Protein AF-A0AB36XWR9-F1 (afdb_monomer_lite)

pLDDT: mean 74.61, std 16.94, range [35.97, 94.62]

Radius of gyration: 29.29 Å; chains: 1; bounding box: 62×68×101 Å

Structure (mmCIF, N/CA/C/O backbone):
data_AF-A0AB36XWR9-F1
#
_entry.id   AF-A0AB36XWR9-F1
#
loop_
_atom_site.group_PDB
_atom_site.id
_atom_site.type_symbol
_atom_site.label_atom_id
_atom_site.label_alt_id
_atom_site.label_comp_id
_atom_site.label_asym_id
_atom_site.label_entity_id
_atom_site.label_seq_id
_atom_site.pdbx_PDB_ins_code
_atom_site.Cartn_x
_atom_site.Cartn_y
_atom_site.Cartn_z
_atom_site.occupancy
_atom_site.B_iso_or_equiv
_atom_site.auth_seq_id
_atom_site.auth_comp_id
_atom_site.auth_asym_id
_atom_site.auth_atom_id
_atom_site.pdbx_PDB_model_num
ATOM 1 N N . THR A 1 1 ? 46.058 -3.842 -63.527 1.00 47.94 1 THR A N 1
ATOM 2 C CA . THR A 1 1 ? 44.977 -2.937 -63.085 1.00 47.94 1 THR A CA 1
ATOM 3 C C . THR A 1 1 ? 45.090 -2.768 -61.581 1.00 47.94 1 THR A C 1
ATOM 5 O O . THR A 1 1 ? 44.970 -3.768 -60.885 1.00 47.94 1 THR A O 1
ATOM 8 N N . PRO A 1 2 ? 45.433 -1.580 -61.053 1.00 59.03 2 PRO A N 1
ATOM 9 C CA . PRO A 1 2 ? 45.485 -1.382 -59.608 1.00 59.03 2 PRO A CA 1
ATOM 10 C C . PRO A 1 2 ? 44.060 -1.280 -59.054 1.00 59.03 2 PRO A C 1
ATOM 12 O O . PRO A 1 2 ? 43.258 -0.471 -59.517 1.00 59.03 2 PRO A O 1
ATOM 15 N N . THR A 1 3 ? 43.743 -2.125 -58.079 1.00 62.38 3 THR A N 1
ATOM 16 C CA . THR A 1 3 ? 42.488 -2.066 -57.328 1.00 62.38 3 THR A CA 1
ATOM 17 C C . THR A 1 3 ? 42.570 -0.881 -56.374 1.00 62.38 3 THR A C 1
ATOM 19 O O . THR A 1 3 ? 43.286 -0.933 -55.376 1.00 62.38 3 THR A O 1
ATOM 22 N N . ILE A 1 4 ? 41.877 0.211 -56.699 1.00 61.88 4 ILE A N 1
ATOM 23 C CA . ILE A 1 4 ? 41.695 1.330 -55.775 1.00 61.88 4 ILE A CA 1
ATOM 24 C C . ILE A 1 4 ? 40.783 0.833 -54.656 1.00 61.88 4 ILE A C 1
ATOM 26 O O . ILE A 1 4 ? 39.598 0.588 -54.870 1.00 61.88 4 ILE A O 1
ATOM 30 N N . ILE A 1 5 ? 41.353 0.644 -53.468 1.00 66.31 5 ILE A N 1
ATOM 31 C CA . ILE A 1 5 ? 40.582 0.439 -52.246 1.00 66.31 5 ILE A CA 1
ATOM 32 C C . ILE A 1 5 ? 40.062 1.822 -51.857 1.00 66.31 5 ILE A C 1
ATOM 34 O O . ILE A 1 5 ? 40.798 2.639 -51.308 1.00 66.31 5 ILE A O 1
ATOM 38 N N . THR A 1 6 ? 38.816 2.119 -52.216 1.00 66.69 6 THR A N 1
ATOM 39 C CA . THR A 1 6 ? 38.118 3.320 -51.756 1.00 66.69 6 THR A CA 1
ATOM 40 C C . THR A 1 6 ? 38.043 3.259 -50.232 1.00 66.69 6 THR A C 1
ATOM 42 O O . THR A 1 6 ? 37.497 2.302 -49.678 1.00 66.69 6 THR A O 1
ATOM 45 N N . ALA A 1 7 ? 38.639 4.239 -49.549 1.00 65.38 7 ALA A N 1
ATOM 46 C CA . ALA A 1 7 ? 38.512 4.359 -48.103 1.00 65.38 7 ALA A CA 1
ATOM 47 C C . ALA A 1 7 ? 37.014 4.474 -47.751 1.00 65.38 7 ALA A C 1
ATOM 49 O O . ALA A 1 7 ? 36.293 5.195 -48.443 1.00 65.38 7 ALA A O 1
ATOM 50 N N . PRO A 1 8 ? 36.518 3.734 -46.746 1.00 66.81 8 PRO A N 1
ATOM 51 C CA . PRO A 1 8 ? 35.103 3.754 -46.395 1.00 66.81 8 PRO A CA 1
ATOM 52 C C . PRO A 1 8 ? 34.665 5.168 -45.990 1.00 66.81 8 PRO A C 1
ATOM 54 O O . PRO A 1 8 ? 35.323 5.802 -45.170 1.00 66.81 8 PRO A O 1
ATOM 57 N N . ASP A 1 9 ? 33.551 5.641 -46.559 1.00 71.44 9 ASP A N 1
ATOM 58 C CA . ASP A 1 9 ? 32.941 6.935 -46.241 1.00 71.44 9 ASP A CA 1
ATOM 59 C C . ASP A 1 9 ? 32.709 7.085 -44.728 1.00 71.44 9 ASP A C 1
ATOM 61 O O . ASP A 1 9 ? 31.915 6.354 -44.125 1.00 71.44 9 ASP A O 1
ATOM 65 N N . ASP A 1 10 ? 33.374 8.068 -44.122 1.00 74.69 10 ASP A N 1
ATOM 66 C CA . ASP A 1 10 ? 33.345 8.372 -42.682 1.00 74.69 10 ASP A CA 1
ATOM 67 C C . ASP A 1 10 ? 31.905 8.585 -42.164 1.00 74.69 10 ASP A C 1
ATOM 69 O O . ASP A 1 10 ? 31.503 8.098 -41.107 1.00 74.69 10 ASP A O 1
ATOM 73 N N . SER A 1 11 ? 31.043 9.193 -42.988 1.00 75.62 11 SER A N 1
ATOM 74 C CA . SER A 1 11 ? 29.620 9.392 -42.678 1.00 75.62 11 SER A CA 1
ATOM 75 C C . SER A 1 11 ? 28.846 8.078 -42.519 1.00 75.62 11 SER A C 1
ATOM 77 O O . SER A 1 11 ? 27.949 7.974 -41.680 1.00 75.62 11 SER A O 1
ATOM 79 N N . ARG A 1 12 ? 29.192 7.053 -43.307 1.00 79.94 12 ARG A N 1
ATOM 80 C CA . ARG A 1 12 ? 28.568 5.726 -43.227 1.00 79.94 12 ARG A CA 1
ATOM 81 C C . ARG A 1 12 ? 29.041 4.976 -41.986 1.00 79.94 12 ARG A C 1
ATOM 83 O O . ARG A 1 12 ? 28.242 4.285 -41.353 1.00 79.94 12 ARG A O 1
ATOM 90 N N . LEU A 1 13 ? 30.313 5.144 -41.624 1.00 81.38 13 LEU A N 1
ATOM 91 C CA . LEU A 1 13 ? 30.885 4.607 -40.391 1.00 81.38 13 LEU A CA 1
ATOM 92 C C . LEU A 1 13 ? 30.220 5.232 -39.159 1.00 81.38 13 LEU A C 1
ATOM 94 O O . LEU A 1 13 ? 29.848 4.500 -38.246 1.00 81.38 13 LEU A O 1
ATOM 98 N N . TRP A 1 14 ? 29.983 6.545 -39.162 1.00 85.19 14 TRP A N 1
ATOM 99 C CA . TRP A 1 14 ? 29.328 7.246 -38.054 1.00 85.19 14 TRP A CA 1
ATOM 100 C C . TRP A 1 14 ? 27.869 6.813 -37.848 1.00 85.19 14 TRP A C 1
ATOM 102 O O . TRP A 1 14 ? 27.460 6.526 -36.724 1.00 85.19 14 TRP A O 1
ATOM 112 N N . LEU A 1 15 ? 27.090 6.669 -38.928 1.00 88.00 15 LEU A N 1
ATOM 113 C CA . LEU A 1 15 ? 25.717 6.146 -38.856 1.00 88.00 15 LEU A CA 1
ATOM 114 C C . LEU A 1 15 ? 25.673 4.707 -38.329 1.00 88.00 15 LEU A C 1
ATOM 116 O O . LEU A 1 15 ? 24.785 4.341 -37.552 1.00 88.00 15 LEU A O 1
ATOM 120 N N . TRP A 1 16 ? 26.640 3.886 -38.737 1.00 86.50 16 TRP A N 1
ATOM 121 C CA . TRP A 1 16 ? 26.754 2.510 -38.269 1.00 86.50 16 TRP A CA 1
ATOM 122 C C . TRP A 1 16 ? 27.162 2.444 -36.791 1.00 86.50 16 TRP A C 1
ATOM 124 O O . TRP A 1 16 ? 26.571 1.683 -36.024 1.00 86.50 16 TRP A O 1
ATOM 134 N N . GLN A 1 17 ? 28.091 3.297 -36.353 1.00 88.19 17 GLN A N 1
ATOM 135 C CA . GLN A 1 17 ? 28.461 3.438 -34.942 1.00 88.19 17 GLN A CA 1
ATOM 136 C C . GLN A 1 17 ? 27.277 3.899 -34.089 1.00 88.19 17 GLN A C 1
ATOM 138 O O . GLN A 1 17 ? 27.014 3.293 -33.052 1.00 88.19 17 GLN A O 1
ATOM 143 N N . LEU A 1 18 ? 26.518 4.901 -34.545 1.00 92.44 18 LEU A N 1
ATOM 144 C CA . LEU A 1 18 ? 25.321 5.384 -33.853 1.00 92.44 18 LEU A CA 1
ATOM 145 C C . LEU A 1 18 ? 24.276 4.270 -33.714 1.00 92.44 18 LEU A C 1
ATOM 147 O O . LEU A 1 18 ? 23.735 4.056 -32.632 1.00 92.44 18 LEU A O 1
ATOM 151 N N . SER A 1 19 ? 24.034 3.518 -34.791 1.00 90.06 19 SER A N 1
ATOM 152 C CA . SER A 1 19 ? 23.089 2.395 -34.789 1.00 90.06 19 SER A CA 1
ATOM 153 C C . SER A 1 19 ? 23.512 1.307 -33.802 1.00 90.06 19 SER A C 1
ATOM 155 O O . SER A 1 19 ? 22.686 0.794 -33.050 1.00 90.06 19 SER A O 1
ATOM 157 N N . THR A 1 20 ? 24.808 0.990 -33.761 1.00 93.69 20 THR A N 1
ATOM 158 C CA . THR A 1 20 ? 25.363 -0.021 -32.851 1.00 93.69 20 THR A CA 1
ATOM 159 C C . THR A 1 20 ? 25.323 0.454 -31.397 1.00 93.69 20 THR A C 1
ATOM 161 O O . THR A 1 20 ? 25.019 -0.335 -30.506 1.00 93.69 20 THR A O 1
ATOM 164 N N . LEU A 1 21 ? 25.556 1.747 -31.150 1.00 93.62 21 LEU A N 1
ATOM 165 C CA . LEU A 1 21 ? 25.458 2.360 -29.826 1.00 93.62 21 LEU A CA 1
ATOM 166 C C . LEU A 1 21 ? 24.014 2.375 -29.316 1.00 93.62 21 LEU A C 1
ATOM 168 O O . LEU A 1 21 ? 23.768 1.980 -28.180 1.00 93.62 21 LEU A O 1
ATOM 172 N N . ILE A 1 22 ? 23.053 2.762 -30.160 1.00 94.19 22 ILE A N 1
ATOM 173 C CA . ILE A 1 22 ? 21.625 2.714 -29.822 1.00 94.19 22 ILE A CA 1
ATOM 174 C C . ILE A 1 22 ? 21.218 1.272 -29.517 1.00 94.19 22 ILE A C 1
ATOM 176 O O . ILE A 1 22 ? 20.645 1.017 -28.462 1.00 94.19 22 ILE A O 1
ATOM 180 N N . LEU A 1 23 ? 21.579 0.319 -30.382 1.00 92.50 23 LEU A N 1
ATOM 181 C CA . LEU A 1 23 ? 21.281 -1.100 -30.182 1.00 92.50 23 LEU A CA 1
ATOM 182 C C . LEU A 1 23 ? 21.880 -1.633 -28.871 1.00 92.50 23 LEU A C 1
ATOM 184 O O . LEU A 1 23 ? 21.202 -2.341 -28.121 1.00 92.50 23 LEU A O 1
ATOM 188 N N . ALA A 1 24 ? 23.129 -1.268 -28.568 1.00 93.50 24 ALA A N 1
ATOM 189 C CA . ALA A 1 24 ? 23.792 -1.620 -27.319 1.00 93.50 24 ALA A CA 1
ATOM 190 C C . ALA A 1 24 ? 23.078 -1.004 -26.107 1.00 93.50 24 ALA A C 1
ATOM 192 O O . ALA A 1 24 ? 22.806 -1.717 -25.142 1.00 93.50 24 ALA A O 1
ATOM 193 N N . CYS A 1 25 ? 22.703 0.278 -26.166 1.00 94.62 25 CYS A N 1
ATOM 194 C CA . CYS A 1 25 ? 21.942 0.947 -25.112 1.00 94.62 25 CYS A CA 1
ATOM 195 C C . CYS A 1 25 ? 20.579 0.290 -24.885 1.00 94.62 25 CYS A C 1
ATOM 197 O O . CYS A 1 25 ? 20.232 -0.001 -23.743 1.00 94.62 25 CYS A O 1
ATOM 199 N N . THR A 1 26 ? 19.809 0.008 -25.937 1.00 92.62 26 THR A N 1
ATOM 200 C CA . THR A 1 26 ? 18.494 -0.633 -25.803 1.00 92.62 26 THR A CA 1
ATOM 201 C C . THR A 1 26 ? 18.620 -2.053 -25.256 1.00 92.62 26 THR A C 1
ATOM 203 O O . THR A 1 26 ? 17.814 -2.458 -24.423 1.00 92.62 26 THR A O 1
ATOM 206 N N . THR A 1 27 ? 19.661 -2.789 -25.654 1.00 92.94 27 THR A N 1
ATOM 207 C CA . THR A 1 27 ? 19.943 -4.133 -25.128 1.00 92.94 27 THR A CA 1
ATOM 208 C C . THR A 1 27 ? 20.344 -4.077 -23.657 1.00 92.94 27 THR A C 1
ATOM 210 O O . THR A 1 27 ? 19.824 -4.852 -22.863 1.00 92.94 27 THR A O 1
ATOM 213 N N . LEU A 1 28 ? 21.206 -3.136 -23.260 1.00 92.44 28 LEU A N 1
ATOM 214 C CA . LEU A 1 28 ? 21.585 -2.912 -21.861 1.00 92.44 28 LEU A CA 1
ATOM 215 C C . LEU A 1 28 ? 20.396 -2.475 -21.005 1.00 92.44 28 LEU A C 1
ATOM 217 O O . LEU A 1 28 ? 20.271 -2.936 -19.877 1.00 92.44 28 LEU A O 1
ATOM 221 N N . LEU A 1 29 ? 19.508 -1.627 -21.528 1.00 91.00 29 LEU A N 1
ATOM 222 C CA . LEU A 1 29 ? 18.281 -1.226 -20.841 1.00 91.00 29 LEU A CA 1
ATOM 223 C C . LEU A 1 29 ? 17.315 -2.402 -20.709 1.00 91.00 29 LEU A C 1
ATOM 225 O O . LEU A 1 29 ? 16.819 -2.654 -19.618 1.00 91.00 29 LEU A O 1
ATOM 229 N N . GLY A 1 30 ? 17.082 -3.153 -21.786 1.00 89.88 30 GLY A N 1
ATOM 230 C CA . GLY A 1 30 ? 16.238 -4.345 -21.768 1.00 89.88 30 GLY A CA 1
ATOM 231 C C . GLY A 1 30 ? 16.780 -5.407 -20.815 1.00 89.88 30 GLY A C 1
ATOM 232 O O . GLY A 1 30 ? 16.037 -5.927 -19.988 1.00 89.88 30 GLY A O 1
ATOM 233 N N . PHE A 1 31 ? 18.086 -5.667 -20.858 1.00 91.38 31 PHE A N 1
ATOM 234 C CA . PHE A 1 31 ? 18.763 -6.579 -19.945 1.00 91.38 31 PHE A CA 1
ATOM 235 C C . PHE A 1 31 ? 18.767 -6.044 -18.516 1.00 91.38 31 PHE A C 1
ATOM 237 O O . PHE A 1 31 ? 18.523 -6.811 -17.603 1.00 91.38 31 PHE A O 1
ATOM 244 N N . GLY A 1 32 ? 18.974 -4.747 -18.300 1.00 88.56 32 GLY A N 1
ATOM 245 C CA . GLY A 1 32 ? 18.930 -4.112 -16.984 1.00 88.56 32 GLY A CA 1
ATOM 246 C C . GLY A 1 32 ? 17.535 -4.154 -16.366 1.00 88.56 32 GLY A C 1
ATOM 247 O O . GLY A 1 32 ? 17.401 -4.465 -15.187 1.00 88.56 32 GLY A O 1
ATOM 248 N N . LEU A 1 33 ? 16.487 -3.923 -17.158 1.00 87.38 33 LEU A N 1
ATOM 249 C CA . LEU A 1 33 ? 15.094 -4.069 -16.738 1.00 87.38 33 LEU A CA 1
ATOM 250 C C . LEU A 1 33 ? 14.726 -5.534 -16.508 1.00 87.38 33 LEU A C 1
ATOM 252 O O . LEU A 1 33 ? 14.067 -5.830 -15.520 1.00 87.38 33 LEU A O 1
ATOM 256 N N . TRP A 1 34 ? 15.180 -6.453 -17.359 1.00 87.88 34 TRP A N 1
ATOM 257 C CA . TRP A 1 34 ? 14.986 -7.893 -17.180 1.00 87.88 34 TRP A CA 1
ATOM 258 C C . TRP A 1 34 ? 15.718 -8.418 -15.946 1.00 87.88 34 TRP A C 1
ATOM 260 O O . TRP A 1 34 ? 15.161 -9.167 -15.153 1.00 87.88 34 TRP A O 1
ATOM 270 N N . TRP A 1 35 ? 16.955 -7.978 -15.745 1.00 81.75 35 TRP A N 1
ATOM 271 C CA . TRP A 1 35 ? 17.781 -8.291 -14.592 1.00 81.75 35 TRP A CA 1
ATOM 272 C C . TRP A 1 35 ? 17.158 -7.714 -13.332 1.00 81.75 35 TRP A C 1
ATOM 274 O O . TRP A 1 35 ? 17.012 -8.433 -12.356 1.00 81.75 35 TRP A O 1
ATOM 284 N N . ARG A 1 36 ? 16.672 -6.467 -13.374 1.00 75.69 36 ARG A N 1
ATOM 285 C CA . ARG A 1 36 ? 15.895 -5.855 -12.293 1.00 75.69 36 ARG A CA 1
ATOM 286 C C . ARG A 1 36 ? 14.562 -6.567 -12.070 1.00 75.69 36 ARG A C 1
ATOM 288 O O . ARG A 1 36 ? 14.169 -6.672 -10.925 1.00 75.69 36 ARG A O 1
ATOM 295 N N . ALA A 1 37 ? 13.897 -7.099 -13.091 1.00 69.62 37 ALA A N 1
ATOM 296 C CA . ALA A 1 37 ? 12.686 -7.916 -12.951 1.00 69.62 37 ALA A CA 1
ATOM 297 C C . ALA A 1 37 ? 12.979 -9.339 -12.435 1.00 69.62 37 ALA A C 1
ATOM 299 O O . ALA A 1 37 ? 12.113 -9.974 -11.846 1.00 69.62 37 ALA A O 1
ATOM 300 N N . ARG A 1 38 ? 14.202 -9.841 -12.631 1.00 72.81 38 ARG A N 1
ATOM 301 C CA . ARG A 1 38 ? 14.680 -11.125 -12.097 1.00 72.81 38 ARG A CA 1
ATOM 302 C C . ARG A 1 38 ? 15.271 -10.992 -10.687 1.00 72.81 38 ARG A C 1
ATOM 304 O O . ARG A 1 38 ? 15.297 -11.966 -9.943 1.00 72.81 38 ARG A O 1
ATOM 311 N N . TRP A 1 39 ? 15.776 -9.804 -10.354 1.00 64.31 39 TRP A N 1
ATOM 312 C CA . TRP A 1 39 ? 16.262 -9.393 -9.032 1.00 64.31 39 TRP A CA 1
ATOM 313 C C . TRP A 1 39 ? 15.159 -8.777 -8.179 1.00 64.31 39 TRP A C 1
ATOM 315 O O . TRP A 1 39 ? 15.278 -8.755 -6.957 1.00 64.31 39 TRP A O 1
ATOM 325 N N . GLN A 1 40 ? 14.063 -8.327 -8.795 1.00 52.47 40 GLN A N 1
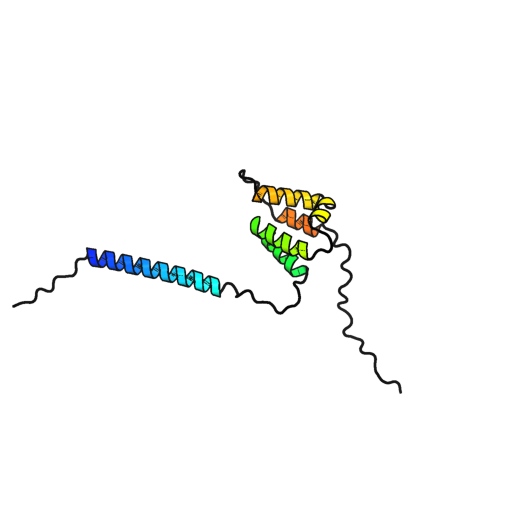ATOM 326 C CA . GLN A 1 40 ? 12.763 -8.373 -8.152 1.00 52.47 40 GLN A CA 1
ATOM 327 C C . GLN A 1 40 ? 12.585 -9.841 -7.784 1.00 52.47 40 GLN A C 1
ATOM 329 O O . GLN A 1 40 ? 12.573 -10.684 -8.686 1.00 52.47 40 GLN A O 1
ATOM 334 N N . PRO A 1 41 ? 12.573 -10.168 -6.482 1.00 44.22 41 PRO A N 1
ATOM 335 C CA . PRO A 1 41 ? 12.440 -11.545 -6.065 1.00 44.22 41 PRO A CA 1
ATOM 336 C C . PRO A 1 41 ? 11.177 -12.040 -6.751 1.00 44.22 41 PRO A C 1
ATOM 338 O O . PRO A 1 41 ? 10.131 -11.406 -6.602 1.00 44.22 41 PRO A O 1
ATOM 341 N N . ALA A 1 42 ? 11.288 -13.101 -7.560 1.00 48.34 42 ALA A N 1
ATOM 342 C CA . ALA A 1 42 ? 10.127 -13.856 -8.007 1.00 48.34 42 ALA A CA 1
ATOM 343 C C . ALA A 1 42 ? 9.319 -14.043 -6.746 1.00 48.34 42 ALA A C 1
ATOM 345 O O . ALA A 1 42 ? 9.864 -14.729 -5.885 1.00 48.34 42 ALA A O 1
ATOM 346 N N . VAL A 1 43 ? 8.192 -13.312 -6.609 1.00 53.84 43 VAL A N 1
ATOM 347 C CA . VAL A 1 43 ? 7.462 -13.125 -5.350 1.00 53.84 43 VAL A CA 1
ATOM 348 C C . VAL A 1 43 ? 7.529 -14.461 -4.683 1.00 53.84 43 VAL A C 1
ATOM 350 O O . VAL A 1 43 ? 6.900 -15.416 -5.151 1.00 53.84 43 VAL A O 1
ATOM 353 N N . LEU A 1 44 ? 8.454 -14.564 -3.724 1.00 42.16 44 LEU A N 1
ATOM 354 C CA . LEU A 1 44 ? 8.666 -15.815 -3.057 1.00 42.16 44 LEU A CA 1
ATOM 355 C C . LEU A 1 44 ? 7.298 -15.938 -2.436 1.00 42.16 44 LEU A C 1
ATOM 357 O O . LEU A 1 44 ? 6.893 -15.097 -1.629 1.00 42.16 44 LEU A O 1
ATOM 361 N N . ARG A 1 45 ? 6.546 -16.940 -2.888 1.00 43.53 45 ARG A N 1
ATOM 362 C CA . ARG A 1 45 ? 5.640 -17.628 -2.002 1.00 43.53 45 ARG A CA 1
ATOM 363 C C . ARG A 1 45 ? 6.548 -18.057 -0.858 1.00 43.53 45 ARG A C 1
ATOM 365 O O . ARG A 1 45 ? 7.054 -19.174 -0.850 1.00 43.53 45 ARG A O 1
ATOM 372 N N . ALA A 1 46 ? 6.849 -17.109 0.035 1.00 43.59 46 ALA A N 1
ATOM 373 C CA . ALA A 1 46 ? 7.231 -17.372 1.387 1.00 43.59 46 ALA A CA 1
ATOM 374 C C . ALA A 1 46 ? 6.214 -18.423 1.773 1.00 43.59 46 ALA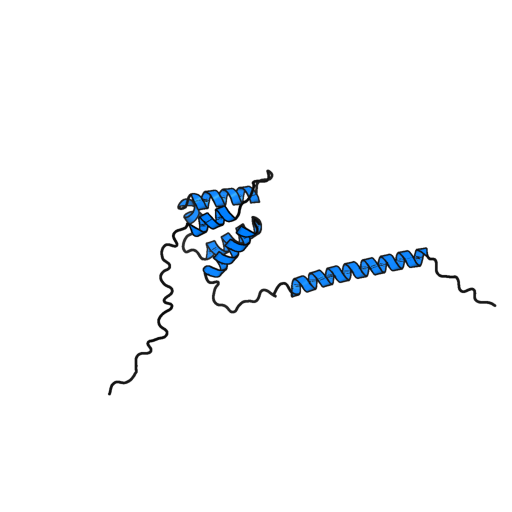 A C 1
ATOM 376 O O . ALA A 1 46 ? 5.008 -18.240 1.548 1.00 43.59 46 ALA A O 1
ATOM 377 N N . ALA A 1 47 ? 6.758 -19.589 2.101 1.00 40.69 47 ALA A N 1
ATOM 378 C CA . ALA A 1 47 ? 6.012 -20.742 2.532 1.00 40.69 47 ALA A CA 1
ATOM 379 C C . ALA A 1 47 ? 4.784 -20.258 3.296 1.00 40.69 47 ALA A C 1
ATOM 381 O O . ALA A 1 47 ? 4.909 -19.358 4.123 1.00 40.69 47 ALA A O 1
ATOM 382 N N . GLN A 1 48 ? 3.621 -20.792 2.931 1.00 45.56 48 GLN A N 1
ATOM 383 C CA . GLN A 1 48 ? 2.348 -20.481 3.556 1.00 45.56 48 GLN A CA 1
ATOM 384 C C . GLN A 1 48 ? 2.435 -20.725 5.070 1.00 45.56 48 GLN A C 1
ATOM 386 O O . GLN A 1 48 ? 2.072 -21.778 5.574 1.00 45.56 48 GLN A O 1
ATOM 391 N N . THR A 1 49 ? 2.919 -19.738 5.799 1.00 42.91 49 THR A N 1
ATOM 392 C CA . THR A 1 49 ? 2.359 -19.295 7.055 1.00 42.91 49 THR A CA 1
ATOM 393 C C . THR A 1 49 ? 1.567 -18.065 6.641 1.00 42.91 49 THR A C 1
ATOM 395 O O . THR A 1 49 ? 2.129 -17.133 6.066 1.00 42.91 49 THR A O 1
ATOM 398 N N . GLY A 1 50 ? 0.235 -18.119 6.757 1.00 51.41 50 GLY A N 1
ATOM 399 C CA . GLY A 1 50 ? -0.636 -17.013 6.339 1.00 51.41 50 GLY A CA 1
ATOM 400 C C . GLY A 1 50 ? -0.082 -15.677 6.849 1.00 51.41 50 GLY A C 1
ATOM 401 O O . GLY A 1 50 ? 0.524 -15.675 7.923 1.00 51.41 50 GLY A O 1
ATOM 402 N N . PRO A 1 51 ? -0.195 -14.579 6.074 1.00 51.41 51 PRO A N 1
ATOM 403 C CA . PRO A 1 51 ? 0.465 -13.320 6.393 1.00 51.41 51 PRO A CA 1
ATOM 404 C C . PRO A 1 51 ? 0.129 -12.956 7.828 1.00 51.41 51 PRO A C 1
ATOM 406 O O . PRO A 1 51 ? -1.016 -12.641 8.149 1.00 51.41 51 PRO A O 1
ATOM 409 N N . SER A 1 52 ? 1.124 -13.077 8.706 1.00 58.22 52 SER A N 1
ATOM 410 C CA . SER A 1 52 ? 0.918 -12.728 10.098 1.00 58.22 52 SER A CA 1
ATOM 411 C C . SER A 1 52 ? 0.443 -11.268 10.121 1.00 58.22 52 SER A C 1
ATOM 413 O O . SER A 1 52 ? 0.969 -10.452 9.359 1.00 58.22 52 SER A O 1
ATOM 415 N N . PRO A 1 53 ? -0.517 -10.886 10.975 1.00 61.81 53 PRO A N 1
ATOM 416 C CA . PRO A 1 53 ? -1.023 -9.509 11.032 1.00 61.81 53 PRO A CA 1
ATOM 417 C C . PRO A 1 53 ? 0.095 -8.458 11.158 1.00 61.81 53 PRO A C 1
ATOM 419 O O . PRO A 1 53 ? -0.047 -7.311 10.738 1.00 61.81 53 PRO A O 1
ATOM 422 N N . ARG A 1 54 ? 1.243 -8.878 11.704 1.00 66.81 54 ARG A N 1
ATOM 423 C CA . ARG A 1 54 ? 2.468 -8.093 11.847 1.00 66.81 54 ARG A CA 1
ATOM 424 C C . ARG A 1 54 ? 3.121 -7.726 10.512 1.00 66.81 54 ARG A C 1
ATOM 426 O O . ARG A 1 54 ? 3.502 -6.575 10.354 1.00 66.81 54 ARG A O 1
ATOM 433 N N . THR A 1 55 ? 3.194 -8.636 9.537 1.00 78.94 55 THR A N 1
ATOM 434 C CA . THR A 1 55 ? 3.850 -8.347 8.247 1.00 78.94 55 THR A CA 1
ATOM 435 C C . THR A 1 55 ? 3.088 -7.306 7.431 1.00 78.94 55 THR A C 1
ATOM 437 O O . THR A 1 55 ? 3.702 -6.431 6.835 1.00 78.94 55 THR A O 1
ATOM 440 N N . LEU A 1 56 ? 1.752 -7.333 7.465 1.00 83.12 56 LEU A N 1
ATOM 441 C CA . LEU A 1 56 ? 0.927 -6.330 6.777 1.00 83.12 56 LEU A CA 1
ATOM 442 C C . LEU A 1 56 ? 1.002 -4.958 7.449 1.00 83.12 56 LEU A C 1
ATOM 444 O O . LEU A 1 56 ? 0.996 -3.932 6.773 1.00 83.12 56 LEU A O 1
ATOM 448 N N . LEU A 1 57 ? 1.106 -4.940 8.780 1.00 85.56 57 LEU A N 1
ATOM 449 C CA . LEU A 1 57 ? 1.311 -3.715 9.541 1.00 85.56 57 LEU A CA 1
ATOM 450 C C . LEU A 1 57 ? 2.688 -3.093 9.237 1.00 85.56 57 LEU A C 1
ATOM 452 O O . LEU A 1 57 ? 2.795 -1.878 9.074 1.00 85.56 57 LEU A O 1
ATOM 456 N N . ASP A 1 58 ? 3.728 -3.920 9.112 1.00 86.44 58 ASP A N 1
ATOM 457 C CA . ASP A 1 58 ? 5.070 -3.478 8.722 1.00 86.44 58 ASP A CA 1
ATOM 458 C C . ASP A 1 58 ? 5.120 -2.966 7.272 1.00 86.44 58 ASP A C 1
ATOM 460 O O . ASP A 1 58 ? 5.784 -1.963 6.995 1.00 86.44 58 ASP A O 1
ATOM 464 N N . ASP A 1 59 ? 4.394 -3.602 6.349 1.00 86.56 59 ASP A N 1
ATOM 465 C CA . ASP A 1 59 ? 4.280 -3.143 4.961 1.00 86.56 59 ASP A CA 1
ATOM 466 C C . ASP A 1 59 ? 3.525 -1.810 4.860 1.00 86.56 59 ASP A C 1
ATOM 468 O O . ASP A 1 59 ? 3.983 -0.899 4.166 1.00 86.56 59 ASP A O 1
ATOM 472 N N . LEU A 1 60 ? 2.434 -1.647 5.618 1.00 89.19 60 LEU A N 1
ATOM 473 C CA . LEU A 1 60 ? 1.726 -0.372 5.749 1.00 89.19 60 LEU A CA 1
ATOM 474 C C . LEU A 1 60 ? 2.644 0.722 6.301 1.00 89.19 60 LEU A C 1
ATOM 476 O O . LEU A 1 60 ? 2.701 1.812 5.735 1.00 89.19 60 LEU A O 1
ATOM 480 N N . LYS A 1 61 ? 3.406 0.433 7.363 1.00 88.69 61 LYS A N 1
ATOM 481 C CA . LYS A 1 61 ? 4.388 1.368 7.929 1.00 88.69 61 LYS A CA 1
ATOM 482 C C . LYS A 1 61 ? 5.422 1.790 6.888 1.00 88.69 61 LYS A C 1
ATOM 484 O O . LYS A 1 61 ? 5.742 2.972 6.794 1.00 88.69 61 LYS A O 1
ATOM 489 N N . ARG A 1 62 ? 5.953 0.843 6.111 1.00 88.94 62 ARG A N 1
ATOM 490 C CA . ARG A 1 62 ? 6.954 1.130 5.076 1.00 88.94 62 ARG A CA 1
ATOM 491 C C . ARG A 1 62 ? 6.378 2.024 3.977 1.00 88.94 62 ARG A C 1
ATOM 493 O O . ARG A 1 62 ? 7.029 2.993 3.597 1.00 88.94 62 ARG A O 1
ATOM 500 N N . ALA A 1 63 ? 5.172 1.726 3.496 1.00 88.81 63 ALA A N 1
ATOM 501 C CA . ALA A 1 63 ? 4.498 2.523 2.471 1.00 88.81 63 ALA A CA 1
ATOM 502 C C . ALA A 1 63 ? 4.165 3.942 2.969 1.00 88.81 63 ALA A C 1
ATOM 504 O O . ALA A 1 63 ? 4.443 4.923 2.280 1.00 88.81 63 ALA A O 1
ATOM 505 N N . ALA A 1 64 ? 3.681 4.048 4.209 1.00 87.25 64 ALA A N 1
ATOM 506 C CA . ALA A 1 64 ? 3.418 5.315 4.878 1.00 87.25 64 ALA A CA 1
ATOM 507 C C . ALA A 1 64 ? 4.691 6.168 5.032 1.00 87.25 64 ALA A C 1
ATOM 509 O O . ALA A 1 64 ? 4.685 7.355 4.719 1.00 87.25 64 ALA A O 1
ATOM 510 N N . GLN A 1 65 ? 5.812 5.570 5.448 1.00 88.25 65 GLN A N 1
ATOM 511 C CA . GLN A 1 65 ? 7.097 6.273 5.576 1.00 88.25 65 GLN A CA 1
ATOM 512 C C . GLN A 1 65 ? 7.684 6.716 4.234 1.00 88.25 65 GLN A C 1
ATOM 514 O O . GLN A 1 65 ? 8.384 7.725 4.173 1.00 88.25 65 GLN A O 1
ATOM 519 N N . ALA A 1 66 ? 7.394 5.983 3.159 1.00 87.75 66 ALA A N 1
ATOM 520 C CA . ALA A 1 66 ? 7.781 6.371 1.809 1.00 87.75 66 ALA A CA 1
ATOM 521 C C . ALA A 1 66 ? 6.960 7.560 1.267 1.00 87.75 66 ALA A C 1
ATOM 523 O O . ALA A 1 66 ? 7.285 8.060 0.193 1.00 87.75 66 ALA A O 1
ATOM 524 N N . ASN A 1 67 ? 5.922 8.014 1.990 1.00 85.75 67 ASN A N 1
ATOM 525 C CA . ASN A 1 67 ? 4.967 9.041 1.556 1.00 85.75 67 ASN A CA 1
ATOM 526 C C . ASN A 1 67 ? 4.393 8.768 0.15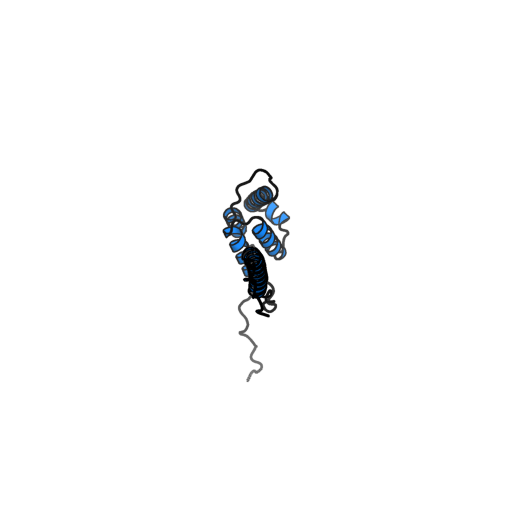6 1.00 85.75 67 ASN A C 1
ATOM 528 O O . ASN A 1 67 ? 4.093 9.693 -0.594 1.00 85.75 67 ASN A O 1
ATOM 532 N N . ASP A 1 68 ? 4.221 7.491 -0.187 1.00 86.38 68 ASP A N 1
ATOM 533 C CA . ASP A 1 68 ? 3.583 7.080 -1.432 1.00 86.38 68 ASP A CA 1
ATOM 534 C C . ASP A 1 68 ? 2.097 6.797 -1.152 1.00 86.38 68 ASP A C 1
ATOM 536 O O . ASP A 1 68 ? 1.777 5.7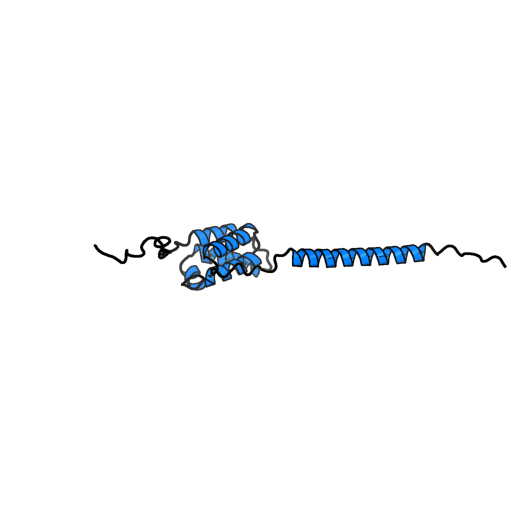86 -0.511 1.00 86.38 68 ASP A O 1
ATOM 540 N N . PRO A 1 69 ? 1.169 7.669 -1.588 1.00 86.44 69 PRO A N 1
ATOM 541 C CA . PRO A 1 69 ? -0.252 7.496 -1.312 1.00 86.44 69 PRO A CA 1
ATOM 542 C C . PRO A 1 69 ? -0.828 6.250 -2.006 1.00 86.44 69 PRO A C 1
ATOM 544 O O . PRO A 1 69 ? -1.674 5.565 -1.429 1.00 86.44 69 PRO A O 1
ATOM 547 N N . GLN A 1 70 ? -0.344 5.884 -3.199 1.00 88.06 70 GLN A N 1
ATOM 548 C CA . GLN A 1 70 ? -0.832 4.708 -3.931 1.00 88.06 70 GLN A CA 1
ATOM 549 C C . GLN A 1 70 ? -0.401 3.417 -3.227 1.00 88.06 70 GLN A C 1
ATOM 551 O O . GLN A 1 70 ? -1.233 2.552 -2.934 1.00 88.06 70 GLN A O 1
ATOM 556 N N . ALA A 1 71 ? 0.884 3.317 -2.872 1.00 87.06 71 ALA A N 1
ATOM 557 C CA . ALA A 1 71 ? 1.396 2.169 -2.125 1.00 87.06 71 ALA A CA 1
ATOM 558 C C . ALA A 1 71 ? 0.739 2.057 -0.741 1.00 87.06 71 ALA A C 1
ATOM 560 O O . ALA A 1 71 ? 0.406 0.958 -0.290 1.00 87.06 71 ALA A O 1
ATOM 561 N N . THR A 1 72 ? 0.495 3.193 -0.080 1.00 89.31 72 THR A N 1
ATOM 562 C CA . THR A 1 72 ? -0.159 3.217 1.232 1.00 89.31 72 THR A CA 1
ATOM 563 C C . THR A 1 72 ? -1.603 2.728 1.149 1.00 89.31 72 THR A C 1
ATOM 565 O O . THR A 1 72 ? -2.024 1.938 1.994 1.00 89.31 72 THR A O 1
ATOM 568 N N . ARG A 1 73 ? -2.355 3.109 0.106 1.00 89.44 73 ARG A N 1
ATOM 569 C CA . ARG A 1 73 ? -3.728 2.627 -0.102 1.00 89.44 73 ARG A CA 1
ATOM 570 C C . ARG A 1 73 ? -3.787 1.115 -0.294 1.00 89.44 73 ARG A C 1
ATOM 572 O O . ARG A 1 73 ? -4.661 0.468 0.282 1.00 89.44 73 ARG A O 1
ATOM 579 N N . GLN A 1 74 ? -2.853 0.559 -1.064 1.00 89.44 74 GLN A N 1
ATOM 580 C CA . GLN A 1 74 ? -2.765 -0.881 -1.300 1.00 89.44 74 GLN A CA 1
ATOM 581 C C . GLN A 1 74 ? -2.421 -1.648 -0.017 1.00 89.44 74 GLN A C 1
ATOM 583 O O . GLN A 1 74 ? -3.069 -2.648 0.297 1.00 89.44 74 GLN A O 1
ATOM 588 N N . ALA A 1 75 ? -1.426 -1.177 0.737 1.00 89.00 75 ALA A N 1
ATOM 589 C CA . ALA A 1 75 ? -1.027 -1.805 1.992 1.00 89.00 75 ALA A CA 1
ATOM 590 C C . ALA A 1 75 ? -2.138 -1.723 3.053 1.00 89.00 75 ALA A C 1
ATOM 592 O O . ALA A 1 75 ? -2.382 -2.693 3.770 1.00 89.00 75 ALA A O 1
ATOM 593 N N . LEU A 1 76 ? -2.863 -0.599 3.103 1.00 89.75 76 LEU A N 1
ATOM 594 C CA . LEU A 1 76 ? -4.008 -0.413 3.991 1.00 89.75 76 LEU A CA 1
ATOM 595 C C . LEU A 1 76 ? -5.151 -1.379 3.662 1.00 89.75 76 LEU A C 1
ATOM 597 O O . LEU A 1 76 ? -5.722 -1.962 4.577 1.00 89.75 76 LEU A O 1
ATOM 601 N N . ASP A 1 77 ? -5.473 -1.580 2.380 1.00 88.44 77 ASP A N 1
ATOM 602 C CA . ASP A 1 77 ? -6.514 -2.534 1.968 1.00 88.44 77 ASP A CA 1
ATOM 603 C C . ASP A 1 77 ? -6.129 -3.980 2.315 1.00 88.44 77 ASP A C 1
ATOM 605 O O . ASP A 1 77 ? -6.940 -4.745 2.836 1.00 88.44 77 ASP A O 1
ATOM 609 N N . ALA A 1 78 ? -4.864 -4.350 2.098 1.00 86.12 78 ALA A N 1
ATOM 610 C CA . ALA A 1 78 ? -4.362 -5.673 2.460 1.00 86.12 78 ALA A CA 1
ATOM 611 C C . ALA A 1 78 ? -4.437 -5.925 3.975 1.00 86.12 78 ALA A C 1
ATOM 613 O O . ALA A 1 78 ? -4.857 -7.002 4.398 1.00 86.12 78 ALA A O 1
ATOM 614 N N . TRP A 1 79 ? -4.072 -4.927 4.784 1.00 86.88 79 TRP A N 1
ATOM 615 C CA . TRP A 1 79 ? -4.203 -4.971 6.240 1.00 86.88 79 TRP A CA 1
ATOM 616 C C . TRP A 1 79 ? -5.670 -5.027 6.692 1.00 86.88 79 TRP A C 1
ATOM 618 O O . TRP A 1 79 ? -6.012 -5.846 7.541 1.00 86.88 79 TRP A O 1
ATOM 628 N N . ALA A 1 80 ? -6.548 -4.227 6.085 1.00 85.19 80 ALA A N 1
ATOM 629 C CA . ALA A 1 80 ? -7.971 -4.189 6.409 1.00 85.19 80 ALA A CA 1
ATOM 630 C C . ALA A 1 80 ? -8.671 -5.539 6.202 1.00 85.19 80 ALA A C 1
ATOM 632 O O . ALA A 1 80 ? -9.544 -5.899 6.981 1.00 85.19 80 ALA A O 1
ATOM 633 N N . ARG A 1 81 ? -8.269 -6.319 5.191 1.00 81.44 81 ARG A N 1
ATOM 634 C CA . ARG A 1 81 ? -8.838 -7.657 4.937 1.00 81.44 81 ARG A CA 1
ATOM 635 C C . ARG A 1 81 ? -8.555 -8.678 6.037 1.00 81.44 81 ARG A C 1
ATOM 637 O O . ARG A 1 81 ? -9.227 -9.702 6.075 1.00 81.44 81 ARG A O 1
ATOM 644 N N . GLN A 1 82 ? -7.551 -8.440 6.879 1.00 77.31 82 GLN A N 1
ATOM 645 C CA . GLN A 1 82 ? -7.256 -9.299 8.029 1.00 77.31 82 GLN A CA 1
ATOM 646 C C . GLN A 1 82 ? -8.002 -8.875 9.297 1.00 77.31 82 GLN A C 1
ATOM 648 O O . GLN A 1 82 ? -7.899 -9.565 10.308 1.00 77.31 82 GLN A O 1
ATOM 653 N N . GLN A 1 83 ? -8.710 -7.743 9.276 1.00 76.50 83 GLN A N 1
ATOM 654 C CA . GLN A 1 83 ? -9.463 -7.281 10.435 1.00 76.50 83 GLN A CA 1
ATOM 655 C C . GLN A 1 83 ? -10.832 -7.976 10.503 1.00 76.50 83 GLN A C 1
ATOM 657 O O . GLN A 1 83 ? -11.433 -8.252 9.462 1.00 76.50 83 GLN A O 1
ATOM 662 N N . PRO A 1 84 ? -11.338 -8.269 11.715 1.00 70.25 84 PRO A N 1
ATOM 663 C CA . PRO A 1 84 ? -12.642 -8.910 11.902 1.00 70.25 84 PRO A CA 1
ATOM 664 C C . PRO A 1 84 ? -13.818 -7.986 11.547 1.00 70.25 84 PRO A C 1
ATOM 666 O O . PRO A 1 84 ? -14.908 -8.463 11.238 1.00 70.25 84 PRO A O 1
ATOM 669 N N . GLU A 1 85 ? -13.601 -6.672 11.581 1.00 78.00 85 GLU A N 1
ATOM 670 C CA . GLU A 1 85 ? -14.558 -5.633 11.194 1.00 78.00 85 GLU A CA 1
ATOM 671 C C . GLU A 1 85 ? -14.096 -4.920 9.915 1.00 78.00 85 GLU A C 1
ATOM 673 O O . GLU A 1 85 ? -12.908 -4.902 9.582 1.00 78.00 85 GLU A O 1
ATOM 678 N N . THR A 1 86 ? -15.041 -4.354 9.157 1.00 78.62 86 THR A N 1
ATOM 679 C CA . THR A 1 86 ? -14.699 -3.692 7.895 1.00 78.62 86 THR A CA 1
ATOM 680 C C . THR A 1 86 ? -13.924 -2.401 8.154 1.00 78.62 86 THR A C 1
ATOM 682 O O . THR A 1 86 ? -14.150 -1.704 9.143 1.00 78.62 86 THR A O 1
ATOM 685 N N . LEU A 1 87 ? -13.041 -2.025 7.223 1.00 82.12 87 LEU A N 1
ATOM 686 C CA . LEU A 1 87 ? -12.315 -0.751 7.300 1.00 82.12 87 LEU A CA 1
ATOM 687 C C . LEU A 1 87 ? -13.261 0.450 7.453 1.00 82.12 87 LEU A C 1
ATOM 689 O O . LEU A 1 87 ? -12.924 1.409 8.141 1.00 82.12 87 LEU A O 1
ATOM 693 N N . ALA A 1 88 ? -14.428 0.396 6.807 1.00 81.31 88 ALA A N 1
ATOM 694 C CA . ALA A 1 88 ? -15.433 1.449 6.877 1.00 81.31 88 ALA A CA 1
ATOM 695 C C . ALA A 1 88 ? -16.050 1.549 8.280 1.00 81.31 88 ALA A C 1
ATOM 697 O O . ALA A 1 88 ? -16.163 2.650 8.814 1.00 81.31 88 ALA A O 1
ATOM 698 N N . ASP A 1 89 ? -16.372 0.412 8.903 1.00 80.88 89 ASP A N 1
ATOM 699 C CA . ASP A 1 89 ? -16.887 0.372 10.277 1.00 80.88 89 ASP A CA 1
ATOM 700 C C . ASP A 1 89 ? -15.838 0.854 11.288 1.00 80.88 89 ASP A C 1
ATOM 702 O O . ASP A 1 89 ? -16.151 1.624 12.198 1.00 80.88 89 ASP A O 1
ATOM 706 N N . MET A 1 90 ? -14.568 0.479 11.098 1.00 82.25 90 MET A N 1
ATOM 707 C CA . MET A 1 90 ? -13.462 0.991 11.911 1.00 82.25 90 MET A CA 1
ATOM 708 C C . MET A 1 90 ? -13.313 2.507 11.762 1.00 82.25 90 MET A C 1
ATOM 710 O O . MET A 1 90 ? -13.225 3.218 12.760 1.00 82.25 90 MET A O 1
ATOM 714 N N . ALA A 1 91 ? -13.312 3.023 10.531 1.00 84.44 91 ALA A N 1
ATOM 715 C CA . ALA A 1 91 ? -13.198 4.457 10.272 1.00 84.44 91 ALA A CA 1
ATOM 716 C C . ALA A 1 91 ? -14.371 5.243 10.879 1.00 84.44 91 ALA A C 1
ATOM 718 O O . ALA A 1 91 ? -14.159 6.307 11.455 1.00 84.44 91 ALA A O 1
ATOM 719 N N . ALA A 1 92 ? -15.586 4.687 10.849 1.00 85.31 92 ALA A N 1
ATOM 720 C CA . ALA A 1 92 ? -16.758 5.292 11.477 1.00 85.31 92 ALA A CA 1
ATOM 721 C C . ALA A 1 92 ? -16.637 5.401 13.010 1.00 85.31 92 ALA A C 1
ATOM 723 O O . ALA A 1 92 ? -17.166 6.339 13.607 1.00 85.31 92 ALA A O 1
ATOM 724 N N . ARG A 1 93 ? -15.938 4.461 13.661 1.00 81.38 93 ARG A N 1
ATOM 725 C CA . ARG A 1 93 ? -15.738 4.442 15.123 1.00 81.38 93 ARG A CA 1
ATOM 726 C C . ARG A 1 93 ? -14.487 5.204 15.567 1.00 81.38 93 ARG A C 1
ATOM 728 O O . ARG A 1 93 ? -14.452 5.715 16.687 1.00 81.38 93 ARG A O 1
ATOM 735 N N . PHE A 1 94 ? -13.474 5.299 14.707 1.00 85.00 94 PHE A N 1
ATOM 736 C CA . PHE A 1 94 ? -12.191 5.941 14.988 1.00 85.00 94 PHE A CA 1
ATOM 737 C C . PHE A 1 94 ? -12.008 7.202 14.139 1.00 85.00 94 PHE A C 1
ATOM 739 O O . PHE A 1 94 ? -11.410 7.168 13.066 1.00 85.00 94 PHE A O 1
ATOM 746 N N . VAL A 1 95 ? -12.449 8.345 14.676 1.00 85.00 95 VAL A N 1
ATOM 747 C CA . VAL A 1 95 ? -12.342 9.667 14.023 1.00 85.00 95 VAL A CA 1
ATOM 748 C C . VAL A 1 95 ? -10.933 9.971 13.473 1.00 85.00 95 VAL A C 1
ATOM 750 O O . VAL A 1 95 ? -10.849 10.387 12.320 1.00 85.00 95 VAL A O 1
ATOM 753 N N . PRO A 1 96 ? -9.817 9.708 14.193 1.00 85.38 96 PRO A N 1
ATOM 754 C CA . PRO A 1 96 ? -8.474 9.955 13.654 1.00 85.38 96 PRO A CA 1
ATOM 755 C C . PRO A 1 96 ? -8.119 9.087 12.437 1.00 85.38 96 PRO A C 1
ATOM 757 O O . PRO A 1 96 ? -7.308 9.488 11.609 1.00 85.38 96 PRO A O 1
ATOM 760 N N . LEU A 1 97 ? -8.704 7.888 12.329 1.00 86.88 97 LEU A N 1
ATOM 761 C CA . LEU A 1 97 ? -8.524 7.012 11.172 1.00 86.88 97 LEU A CA 1
ATOM 762 C C . LEU A 1 97 ? -9.319 7.528 9.971 1.00 86.88 97 LEU A C 1
ATOM 764 O O . LEU A 1 97 ? -8.803 7.488 8.858 1.00 86.88 97 LEU A O 1
ATOM 768 N N . SER A 1 98 ? -10.542 8.019 10.200 1.00 88.12 98 SER A N 1
ATOM 769 C CA . SER A 1 98 ? -11.358 8.635 9.148 1.00 88.12 98 SER A CA 1
ATOM 770 C C . SER A 1 98 ? -10.674 9.868 8.564 1.00 88.12 98 SER A C 1
ATOM 772 O O . SER A 1 98 ? -10.520 9.946 7.353 1.00 88.12 98 SER A O 1
ATOM 774 N N . ASP A 1 99 ? -10.181 10.773 9.412 1.00 89.06 99 ASP A N 1
ATOM 775 C CA . ASP A 1 99 ? -9.500 12.002 8.980 1.00 89.06 99 ASP A CA 1
ATOM 776 C C . ASP A 1 99 ? -8.243 11.701 8.141 1.00 89.06 99 ASP A C 1
ATOM 778 O O . ASP A 1 99 ? -8.042 12.256 7.060 1.00 89.06 99 ASP A O 1
ATOM 782 N N . ALA A 1 100 ? -7.436 10.723 8.565 1.00 89.44 100 ALA A N 1
ATOM 783 C CA . ALA A 1 100 ? -6.276 10.280 7.796 1.00 89.44 100 ALA A CA 1
ATOM 784 C C . ALA A 1 100 ? -6.652 9.586 6.468 1.00 89.44 100 ALA A C 1
ATOM 786 O O . ALA A 1 100 ? -5.929 9.715 5.477 1.00 89.44 100 ALA A O 1
ATOM 787 N N . LEU A 1 101 ? -7.771 8.851 6.427 1.00 89.12 101 LEU A N 1
ATOM 788 C CA . LEU A 1 101 ? -8.326 8.259 5.202 1.00 89.12 101 LEU A CA 1
ATOM 789 C C . LEU A 1 101 ? -8.835 9.329 4.232 1.00 89.12 101 LEU A C 1
ATOM 791 O O . LEU A 1 101 ? -8.620 9.202 3.026 1.00 89.12 101 LEU A O 1
ATOM 795 N N . ASP A 1 102 ? -9.468 10.379 4.744 1.00 88.62 102 ASP A N 1
ATOM 796 C CA . ASP A 1 102 ? -9.922 11.518 3.951 1.00 88.62 102 ASP A CA 1
ATOM 797 C C . ASP A 1 102 ? -8.731 12.304 3.396 1.00 88.62 102 ASP A C 1
ATOM 799 O O . ASP A 1 102 ? -8.718 12.632 2.210 1.00 88.62 102 ASP A O 1
ATOM 803 N N . GLY A 1 103 ? -7.670 12.493 4.187 1.00 88.00 103 GLY A N 1
ATOM 804 C CA . GLY A 1 103 ? -6.396 13.041 3.713 1.00 88.00 103 GLY A CA 1
ATOM 805 C C . GLY A 1 103 ? -5.741 12.184 2.621 1.00 88.00 103 GLY A C 1
ATOM 806 O O . GLY A 1 103 ? -5.250 12.716 1.623 1.00 88.00 103 GLY A O 1
ATOM 807 N N . LEU A 1 104 ? -5.787 10.852 2.755 1.00 88.88 104 LEU A N 1
ATOM 808 C CA . LEU A 1 104 ? -5.287 9.918 1.739 1.00 88.88 104 LEU A CA 1
ATOM 809 C C . LEU A 1 104 ? -6.101 10.001 0.445 1.00 88.88 104 LEU A C 1
ATOM 811 O O . LEU A 1 104 ? -5.533 10.125 -0.638 1.00 88.88 104 LEU A O 1
ATOM 815 N N . ASN A 1 105 ? -7.429 9.943 0.544 1.00 88.88 105 ASN A N 1
ATOM 816 C CA . ASN A 1 105 ? -8.323 10.059 -0.607 1.00 88.88 105 ASN A CA 1
ATOM 817 C C . ASN A 1 105 ? -8.178 11.431 -1.276 1.00 88.88 105 ASN A C 1
ATOM 819 O O . ASN A 1 105 ? -8.130 11.515 -2.503 1.00 88.88 105 ASN A O 1
ATOM 823 N N . GLY A 1 106 ? -8.023 12.489 -0.480 1.00 88.19 106 GLY A N 1
ATOM 824 C CA . GLY A 1 106 ? -7.701 13.829 -0.945 1.00 88.19 106 GLY A CA 1
ATOM 825 C C . GLY A 1 106 ? -6.413 13.852 -1.762 1.00 88.19 106 GLY A C 1
ATOM 826 O O . GLY A 1 106 ? -6.412 14.414 -2.848 1.00 88.19 106 GLY A O 1
ATOM 827 N N . ALA A 1 107 ? -5.347 13.188 -1.314 1.00 87.75 107 ALA A N 1
ATOM 828 C CA . ALA A 1 107 ? -4.089 13.109 -2.058 1.00 87.75 107 ALA A CA 1
ATOM 829 C C . ALA A 1 107 ? -4.158 12.236 -3.326 1.00 87.75 107 ALA A C 1
ATOM 831 O O . ALA A 1 107 ? -3.445 12.500 -4.292 1.00 87.75 107 ALA A O 1
ATOM 832 N N . LEU A 1 108 ? -4.996 11.195 -3.335 1.00 86.44 108 LEU A N 1
ATOM 833 C CA . LEU A 1 108 ? -5.149 10.281 -4.474 1.00 86.44 108 LEU A CA 1
ATOM 834 C C . LEU A 1 108 ? -6.009 10.862 -5.599 1.00 86.44 108 LEU A C 1
ATOM 836 O O . LEU A 1 108 ? -5.744 10.583 -6.767 1.00 86.44 108 LEU A O 1
ATOM 840 N N . TYR A 1 109 ? -7.047 11.620 -5.241 1.00 84.44 109 TYR A N 1
ATOM 841 C CA . TYR A 1 109 ? -8.070 12.080 -6.180 1.00 84.44 109 TYR A CA 1
ATOM 842 C C . TYR A 1 109 ? -8.127 13.605 -6.345 1.00 84.44 109 TYR A C 1
ATOM 844 O O . TYR A 1 109 ? -8.796 14.068 -7.267 1.00 84.44 109 TYR A O 1
ATOM 852 N N . SER A 1 110 ? -7.444 14.407 -5.514 1.00 77.12 110 SER A N 1
ATOM 853 C CA . SER A 1 110 ? -7.348 15.853 -5.772 1.00 77.12 110 SER A CA 1
ATOM 854 C C . SER A 1 110 ? -6.394 16.149 -6.914 1.00 77.12 110 SER A C 1
ATOM 856 O O . SER A 1 110 ? -5.204 15.848 -6.854 1.00 77.12 110 SER A O 1
ATOM 858 N N . GLU A 1 111 ? -6.889 16.912 -7.878 1.00 62.88 111 GLU A N 1
ATOM 859 C CA . GLU A 1 111 ? -6.072 17.584 -8.890 1.00 62.88 111 GLU A CA 1
ATOM 860 C C . GLU A 1 111 ? -5.211 18.715 -8.282 1.00 62.88 111 GLU A C 1
ATOM 862 O O . GLU A 1 111 ? -4.228 19.149 -8.877 1.00 62.88 111 GLU A O 1
ATOM 867 N N . SER A 1 112 ? -5.560 19.181 -7.075 1.00 55.75 112 SER A N 1
ATOM 868 C CA . SER A 1 112 ? -5.005 20.366 -6.406 1.00 55.75 112 SER A CA 1
ATOM 869 C C . SER A 1 112 ? -3.809 20.113 -5.474 1.00 55.75 112 SER A C 1
ATOM 871 O O . SER A 1 112 ? -3.408 21.022 -4.751 1.00 55.75 112 SER A O 1
ATOM 873 N N . GLY A 1 113 ? -3.191 18.928 -5.501 1.00 55.34 113 GLY A N 1
ATOM 874 C CA . GLY A 1 113 ? -1.932 18.685 -4.783 1.00 55.34 113 GLY A CA 1
ATOM 875 C C . GLY A 1 113 ? -2.067 18.784 -3.261 1.00 55.34 113 GLY A C 1
ATOM 876 O O . GLY A 1 113 ? -1.346 19.542 -2.614 1.00 55.34 113 GLY A O 1
ATOM 877 N N . HIS A 1 114 ? -2.998 18.023 -2.680 1.00 67.75 114 HIS A N 1
ATOM 878 C CA . HIS A 1 114 ? -3.049 17.867 -1.227 1.00 67.75 114 HIS A CA 1
ATOM 879 C C . HIS A 1 114 ? -1.743 17.244 -0.713 1.00 67.75 114 HIS A C 1
ATOM 881 O O . HIS A 1 114 ? -1.267 16.242 -1.249 1.00 67.75 114 HIS A O 1
ATOM 887 N N . TYR A 1 115 ? -1.153 17.854 0.317 1.00 74.25 115 TYR A N 1
ATOM 888 C CA . TYR A 1 115 ? 0.082 17.367 0.923 1.00 74.25 115 TYR A CA 1
ATOM 889 C C . TYR A 1 115 ? -0.211 16.097 1.728 1.00 74.25 115 TYR A C 1
ATOM 891 O O . TYR A 1 115 ? -0.892 16.140 2.750 1.00 74.25 115 TYR A O 1
ATOM 899 N N . TRP A 1 116 ? 0.283 14.962 1.237 1.00 85.19 116 TRP A N 1
ATOM 900 C CA . TRP A 1 116 ? 0.149 13.664 1.889 1.00 85.19 116 TRP A CA 1
ATOM 901 C C . TRP A 1 116 ? 1.265 13.437 2.908 1.00 85.19 116 TRP A C 1
ATOM 903 O O . TRP A 1 116 ? 2.445 13.572 2.580 1.00 85.19 116 TRP A O 1
ATOM 913 N N . VAL A 1 117 ? 0.887 13.023 4.120 1.00 85.12 117 VAL A N 1
ATOM 914 C CA . VAL A 1 117 ? 1.816 12.622 5.182 1.00 85.12 117 VAL A CA 1
ATOM 915 C C . VAL A 1 117 ? 1.417 11.245 5.688 1.00 85.12 117 VAL A C 1
ATOM 917 O O . VAL A 1 117 ? 0.479 11.091 6.468 1.00 85.12 117 VAL A O 1
ATOM 920 N N . GLY A 1 118 ? 2.156 10.217 5.275 1.00 84.50 118 GLY A N 1
ATOM 921 C CA . GLY A 1 118 ? 1.832 8.846 5.670 1.00 84.50 118 GLY A CA 1
ATOM 922 C C . GLY A 1 118 ? 1.991 8.581 7.171 1.00 84.50 118 GLY A C 1
ATOM 923 O O . GLY A 1 118 ? 1.337 7.687 7.708 1.00 84.50 118 GLY A O 1
ATOM 924 N N . GLU A 1 119 ? 2.802 9.371 7.884 1.00 86.56 119 GLU A N 1
ATOM 925 C CA . GLU A 1 119 ? 2.969 9.240 9.339 1.00 86.56 119 GLU A CA 1
ATOM 926 C C . GLU A 1 119 ? 1.662 9.501 10.108 1.00 86.56 119 GLU A C 1
ATOM 928 O O . GLU A 1 119 ? 1.435 8.859 11.134 1.00 86.56 119 GLU A O 1
ATOM 933 N N . ASP A 1 120 ? 0.776 10.372 9.617 1.00 86.88 120 ASP A N 1
ATOM 934 C CA . ASP A 1 120 ? -0.494 10.657 10.296 1.00 86.88 120 ASP A CA 1
ATOM 935 C C . ASP A 1 120 ? -1.445 9.456 10.228 1.00 86.88 120 ASP A C 1
ATOM 937 O O . ASP A 1 120 ? -1.999 9.049 11.254 1.00 86.88 120 ASP A O 1
ATOM 941 N N . LEU A 1 121 ? -1.513 8.784 9.073 1.00 89.44 121 LEU A N 1
ATOM 942 C CA . LEU A 1 121 ? -2.218 7.507 8.934 1.00 89.44 121 LEU A CA 1
ATOM 943 C C . LEU A 1 121 ? -1.585 6.415 9.801 1.00 89.44 121 LEU A C 1
ATOM 945 O O . LEU A 1 121 ? -2.291 5.678 10.488 1.00 89.44 121 LEU A O 1
ATOM 949 N N . TRP A 1 122 ? -0.255 6.306 9.811 1.00 89.50 122 TRP A N 1
ATOM 950 C CA . TRP A 1 122 ? 0.441 5.310 10.630 1.00 89.50 122 TRP A CA 1
ATOM 951 C C . TRP A 1 122 ? 0.195 5.521 12.129 1.00 89.50 122 TRP A C 1
ATOM 953 O O . TRP A 1 122 ? 0.028 4.558 12.885 1.00 89.50 122 TRP A O 1
ATOM 963 N N . ARG A 1 123 ? 0.143 6.778 12.577 1.00 87.38 123 ARG A N 1
ATOM 964 C CA . ARG A 1 123 ? -0.210 7.130 13.954 1.00 87.38 123 ARG A CA 1
ATOM 965 C C . ARG A 1 123 ? -1.659 6.768 14.261 1.00 87.38 123 ARG A C 1
ATOM 967 O O . ARG A 1 123 ? -1.890 6.166 15.306 1.00 87.38 123 ARG A O 1
ATOM 974 N N . ALA A 1 124 ? -2.591 7.061 13.354 1.00 87.88 124 ALA A N 1
ATOM 975 C CA . ALA A 1 124 ? -3.995 6.696 13.503 1.00 87.88 124 ALA A CA 1
ATOM 976 C C . ALA A 1 124 ? -4.182 5.174 13.608 1.00 87.88 124 ALA A C 1
ATOM 978 O O . ALA A 1 124 ? -4.827 4.707 14.540 1.00 87.88 124 ALA A O 1
ATOM 979 N N . VAL A 1 125 ? -3.538 4.391 12.736 1.00 85.06 125 VAL A N 1
ATOM 980 C CA . VAL A 1 125 ? -3.621 2.919 12.742 1.00 85.06 125 VAL A CA 1
ATOM 981 C C . VAL A 1 125 ? -3.000 2.305 14.002 1.00 85.06 125 VAL A C 1
ATOM 983 O O . VAL A 1 125 ? -3.568 1.377 14.569 1.00 85.06 125 VAL A O 1
ATOM 986 N N . LYS A 1 126 ? -1.876 2.840 14.499 1.00 83.19 126 LYS A N 1
ATOM 987 C CA . LYS A 1 126 ? -1.295 2.419 15.792 1.00 83.19 126 LYS A CA 1
ATOM 988 C C . LYS A 1 126 ? -2.162 2.784 16.998 1.00 83.19 126 LYS A C 1
ATOM 990 O O . LYS A 1 126 ? -2.040 2.135 18.033 1.00 83.19 126 LYS A O 1
ATOM 995 N N . ALA A 1 127 ? -2.950 3.852 16.894 1.00 80.56 127 ALA A N 1
ATOM 996 C CA . ALA A 1 127 ? -3.804 4.335 17.973 1.00 80.56 127 ALA A CA 1
ATOM 997 C C . ALA A 1 127 ? -5.100 3.527 18.112 1.00 80.56 127 ALA A C 1
ATOM 999 O O . ALA A 1 127 ? -5.768 3.647 19.138 1.00 80.56 127 ALA A O 1
ATOM 1000 N N . ILE A 1 128 ? -5.442 2.701 17.117 1.00 76.19 128 ILE A N 1
ATOM 1001 C CA . ILE A 1 128 ? -6.556 1.759 17.211 1.00 76.19 128 ILE A CA 1
ATOM 1002 C C . ILE A 1 128 ? -6.223 0.796 18.356 1.00 76.19 128 ILE A C 1
ATOM 1004 O O . ILE A 1 128 ? -5.232 0.061 18.261 1.00 76.19 128 ILE A O 1
ATOM 1008 N N . PRO A 1 129 ? -7.005 0.799 19.453 1.00 61.81 129 PRO A N 1
ATOM 1009 C CA . PRO A 1 129 ? -6.872 -0.208 20.482 1.00 61.81 129 PRO A CA 1
ATOM 1010 C C . PRO A 1 129 ? -7.118 -1.530 19.776 1.00 61.81 129 PRO A C 1
ATOM 1012 O O . PRO A 1 129 ? -8.209 -1.769 19.263 1.00 61.81 129 PRO A O 1
ATOM 1015 N N . MET A 1 130 ? -6.076 -2.348 19.690 1.00 54.81 130 MET A N 1
ATOM 1016 C CA . MET A 1 130 ? -6.143 -3.710 19.183 1.00 54.81 130 MET A CA 1
ATOM 1017 C C . MET A 1 130 ? -6.936 -4.505 20.228 1.00 54.81 130 MET A C 1
ATOM 1019 O O . MET A 1 130 ? -6.351 -5.188 21.066 1.00 54.81 130 MET A O 1
ATOM 1023 N N . ALA A 1 131 ? -8.249 -4.258 20.273 1.00 42.66 131 ALA A N 1
ATOM 1024 C CA . ALA A 1 131 ? -9.202 -4.927 21.134 1.00 42.66 131 ALA A CA 1
ATOM 1025 C C . ALA A 1 131 ? -9.025 -6.414 20.868 1.00 42.66 131 ALA A C 1
ATOM 1027 O O . ALA A 1 131 ? -9.127 -6.845 19.724 1.00 42.66 131 ALA A O 1
ATOM 1028 N N . GLU A 1 132 ? -8.627 -7.136 21.909 1.00 41.44 132 GLU A N 1
ATOM 1029 C CA . GLU A 1 132 ? -8.334 -8.555 21.873 1.00 41.44 132 GLU A CA 1
ATOM 1030 C C . GLU A 1 132 ? -7.495 -8.991 20.653 1.00 41.44 132 GLU A C 1
ATOM 1032 O O . GLU A 1 132 ? -7.957 -9.605 19.692 1.00 41.44 132 GLU A O 1
ATOM 1037 N N . ARG A 1 133 ? -6.169 -8.876 20.792 1.00 44.81 133 ARG A N 1
ATOM 1038 C CA . ARG A 1 133 ? -5.409 -10.116 20.605 1.00 44.81 133 ARG A CA 1
ATOM 1039 C C . ARG A 1 133 ? -6.022 -11.112 21.592 1.00 44.81 133 ARG A C 1
ATOM 1041 O O . ARG A 1 133 ? -5.571 -11.174 22.736 1.00 44.81 133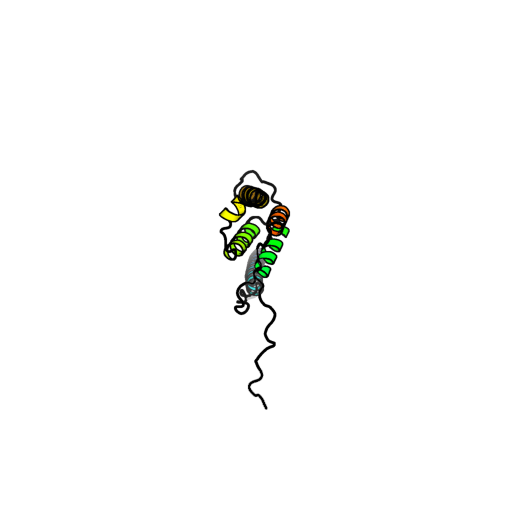 ARG A O 1
ATOM 1048 N N . GLU A 1 134 ? -7.053 -11.849 21.182 1.00 38.78 134 GLU A N 1
ATOM 1049 C CA . GLU A 1 134 ? -7.211 -13.212 21.663 1.00 38.78 134 GLU A CA 1
ATOM 1050 C C . GLU A 1 134 ? -5.879 -13.869 21.336 1.00 38.78 134 GLU A C 1
ATOM 1052 O O . GLU A 1 134 ? -5.540 -14.149 20.190 1.00 38.78 134 GLU A O 1
ATOM 1057 N N . GLN A 1 135 ? -5.038 -13.823 22.364 1.00 38.19 135 GLN A N 1
ATOM 1058 C CA . GLN A 1 135 ? -3.944 -14.703 22.673 1.00 38.19 135 GLN A CA 1
ATOM 1059 C C . GLN A 1 135 ? -3.810 -15.769 21.597 1.00 38.19 135 GLN A C 1
ATOM 1061 O O . GLN A 1 135 ? -4.503 -16.777 21.618 1.00 38.19 135 GLN A O 1
ATOM 1066 N N . ASP A 1 136 ? -2.894 -15.535 20.665 1.00 35.97 136 ASP A N 1
ATOM 1067 C CA . ASP A 1 136 ? -2.158 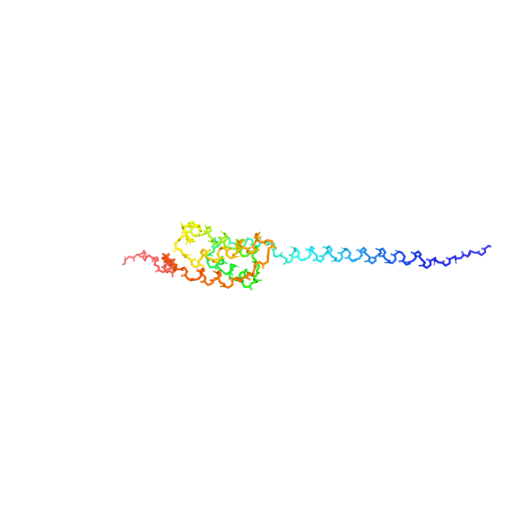-16.642 20.087 1.00 35.97 136 ASP A CA 1
ATOM 1068 C C . ASP A 1 136 ? -1.558 -17.356 21.310 1.00 35.97 136 ASP A C 1
ATOM 1070 O O . ASP A 1 136 ? -0.731 -16.739 22.004 1.00 35.97 136 ASP A O 1
ATOM 1074 N N . PRO A 1 137 ? -2.011 -18.565 21.691 1.00 42.38 137 PRO A N 1
ATOM 1075 C CA . PRO A 1 137 ? -1.369 -19.295 22.758 1.00 42.38 137 PRO A CA 1
ATOM 1076 C C . PRO A 1 137 ? -0.062 -19.811 22.166 1.00 42.38 137 PRO A C 1
ATOM 1078 O O . PRO A 1 137 ? 0.076 -20.963 21.768 1.00 42.38 137 PRO A O 1
ATOM 1081 N N . ALA A 1 138 ? 0.940 -18.939 22.120 1.00 48.72 138 ALA A N 1
ATOM 1082 C CA . ALA A 1 138 ? 2.333 -19.323 22.006 1.00 48.72 138 ALA A CA 1
ATOM 1083 C C . ALA A 1 138 ? 2.805 -19.902 23.349 1.00 48.72 138 ALA A C 1
ATOM 1085 O O . ALA A 1 138 ? 3.751 -19.406 23.948 1.00 48.72 138 ALA A O 1
ATOM 1086 N N . THR A 1 139 ? 2.099 -20.904 23.867 1.00 45.06 139 THR A N 1
ATOM 1087 C CA . THR A 1 139 ? 2.488 -21.836 24.936 1.00 45.06 139 THR A CA 1
ATOM 1088 C C . THR A 1 139 ? 1.370 -22.878 24.928 1.00 45.06 139 THR A C 1
ATOM 1090 O O . THR A 1 139 ? 0.256 -22.568 25.310 1.00 45.06 139 THR A O 1
ATOM 1093 N N . ASP A 1 140 ? 1.494 -23.975 24.185 1.00 44.72 140 ASP A N 1
ATOM 1094 C CA . ASP A 1 140 ? 1.680 -25.275 24.830 1.00 44.72 140 ASP A CA 1
ATOM 1095 C C . ASP A 1 140 ? 2.128 -26.333 23.804 1.00 44.72 140 ASP A C 1
ATOM 1097 O O . ASP A 1 140 ? 1.396 -27.239 23.420 1.00 44.72 140 ASP A O 1
ATOM 1101 N N . THR A 1 141 ? 3.392 -26.273 23.383 1.00 45.72 141 THR A N 1
ATOM 1102 C CA . THR A 1 141 ? 4.120 -27.477 22.929 1.00 45.72 141 THR A CA 1
ATOM 1103 C C . THR A 1 141 ? 4.823 -28.187 24.095 1.00 45.72 141 THR A C 1
ATOM 1105 O O . THR A 1 141 ? 5.749 -28.964 23.881 1.00 45.72 141 THR A O 1
ATOM 1108 N N . THR A 1 142 ? 4.380 -27.940 25.335 1.00 54.66 142 THR A N 1
ATOM 1109 C CA . THR A 1 142 ? 4.868 -28.592 26.561 1.00 54.66 142 THR A CA 1
ATOM 1110 C C . THR A 1 142 ? 3.685 -29.123 27.363 1.00 54.66 142 THR A C 1
ATOM 1112 O O . THR A 1 142 ? 3.328 -28.575 28.396 1.00 54.66 142 THR A O 1
ATOM 1115 N N . SER A 1 143 ? 3.040 -30.179 26.874 1.00 50.59 143 SER A N 1
ATOM 1116 C CA . SER A 1 143 ? 2.305 -31.142 27.713 1.00 50.59 143 SER A CA 1
ATOM 1117 C C . SER A 1 143 ? 1.668 -32.225 26.842 1.00 50.59 143 SER A C 1
ATOM 1119 O O . SER A 1 143 ? 0.451 -32.365 26.767 1.00 50.59 143 SER A O 1
ATOM 1121 N N . LEU A 1 144 ? 2.494 -33.067 26.207 1.00 52.75 144 LEU A N 1
ATOM 1122 C CA . LEU A 1 144 ? 2.024 -34.440 26.027 1.00 52.75 144 LEU A CA 1
ATOM 1123 C C . LEU A 1 144 ? 1.847 -35.026 27.439 1.00 52.75 144 LEU A C 1
ATOM 1125 O O . LEU A 1 144 ? 2.809 -35.009 28.215 1.00 52.75 144 LEU A O 1
ATOM 1129 N N . PRO A 1 145 ? 0.651 -35.515 27.805 1.00 57.53 145 PRO A N 1
ATOM 1130 C CA . PRO A 1 145 ? 0.463 -36.174 29.086 1.00 57.53 145 PRO A CA 1
ATOM 1131 C C . PRO A 1 145 ? 1.334 -37.439 29.122 1.00 57.53 145 PRO A C 1
ATOM 1133 O O . PRO A 1 145 ? 1.374 -38.168 28.126 1.00 57.53 145 PRO A O 1
ATOM 1136 N N . PRO A 1 146 ? 2.038 -37.735 30.232 1.00 65.06 146 PRO A N 1
ATOM 1137 C CA . PRO A 1 146 ? 2.741 -39.000 30.368 1.00 65.06 146 PRO A CA 1
ATOM 1138 C C . PRO A 1 146 ? 1.709 -40.131 30.357 1.00 65.06 146 PRO A C 1
ATOM 1140 O O . PRO A 1 146 ? 1.005 -40.377 31.337 1.00 65.06 146 PRO A O 1
ATOM 1143 N N . LEU A 1 147 ? 1.614 -40.829 29.228 1.00 59.56 147 LEU A N 1
ATOM 1144 C CA . LEU A 1 147 ? 0.974 -42.134 29.150 1.00 59.56 147 LEU A CA 1
ATOM 1145 C C . LEU A 1 147 ? 1.884 -43.124 29.880 1.00 59.56 147 LEU A C 1
ATOM 1147 O O . LEU A 1 147 ? 2.744 -43.711 29.241 1.00 59.56 147 LEU A O 1
ATOM 1151 N N . TYR A 1 148 ? 1.764 -43.208 31.208 1.00 43.53 148 TYR A N 1
ATOM 1152 C CA . TYR A 1 148 ? 1.807 -44.437 32.019 1.00 43.53 148 TYR A CA 1
ATOM 1153 C C . TYR A 1 148 ? 1.918 -44.098 33.519 1.00 43.53 148 TYR A C 1
ATOM 1155 O O . TYR A 1 148 ? 2.894 -43.477 33.943 1.00 43.53 148 TYR A O 1
ATOM 1163 N N . PRO A 1 149 ? 0.966 -44.540 34.357 1.00 63.56 149 PRO A N 1
ATOM 1164 C CA . PRO A 1 149 ? 1.176 -44.654 35.794 1.00 63.56 149 PRO A CA 1
ATOM 1165 C C . PRO A 1 149 ? 1.684 -46.055 36.201 1.00 63.56 149 PRO A C 1
ATOM 1167 O O . PRO A 1 149 ? 1.041 -47.043 35.866 1.00 63.56 149 PRO A O 1
ATOM 1170 N N . LYS A 1 150 ? 2.738 -46.054 37.039 1.00 55.78 150 LYS A N 1
ATOM 1171 C CA . LYS A 1 150 ? 3.239 -47.102 37.969 1.00 55.78 150 LYS A CA 1
ATOM 1172 C C . LYS A 1 150 ? 3.826 -48.374 37.346 1.00 55.78 150 LYS A C 1
ATOM 1174 O O . LYS A 1 150 ? 3.048 -49.227 36.875 1.00 55.78 150 LYS A O 1
#

Foldseek 3Di:
DDDPPPDPDPVVVVVVVVVVVVVVVVVCVVVVVVVVVVVVPPPPPPPPPPCDLVNLLVQLVVCLVVLPLVSNVVSVVVSQVPDPDHLVVVCVVQVLLVVLVVLSVCCVPDPPHRRGHSVSNNVSVVPPPPPDPPDPPPDDPPDPDPPDDD

Secondary structure (DSSP, 8-state):
-----PPPPHHHHHHHHHHHHHHHHHHHHHHHHHHHHHHS-------SS---HHHHHHHHHHHHHTT-HHHHHHHHHHHHTTSSS-HHHHHHH-HHHHHHHHHHHHHHH-TT-----HHHHHHHHHHS--TT--------SS--------

Sequence (150 aa):
TPTIITAPDDSRLWLWQLSTLILACTTLLGFGLWWRARWQPAVLRAAQTGPSPRTLLDDLKRAAQANDPQATRQALDAWARQQPETLADMAARFVPLSDALDGLNGALYSESGHYWVGEDLWRAVKAIPMAEREQDPATDTTSLPPLYPK